Protein AF-A0A4Y8L6V1-F1 (afdb_monomer_lite)

Organism: NCBI:txid45254

Sequence (66 aa):
MKESSYKLFALKSKDNLSLLERLKNNPEIRTCYISGEYVHVTFRDNRPIEIHGTEMKEIKPDPENI

Foldseek 3Di:
DPPPPQWKKWKAAPDVVVVQVVLVPDPQWDDWDDDPRTIITGGPVSDDDDDPRIDMDTDDPDPVPD

Radius of gyration: 12.23 Å; chains: 1; bounding box: 25×36×30 Å

Structure (mmCIF, N/CA/C/O backbone):
data_AF-A0A4Y8L6V1-F1
#
_entry.id   AF-A0A4Y8L6V1-F1
#
loop_
_atom_site.group_PDB
_atom_site.id
_atom_site.type_symbol
_atom_site.label_atom_id
_atom_site.label_alt_id
_atom_site.label_comp_id
_atom_site.label_asym_id
_atom_site.label_entity_id
_atom_site.label_seq_id
_atom_site.pdbx_PDB_ins_code
_atom_site.Cartn_x
_atom_site.Cartn_y
_atom_site.Cartn_z
_atom_site.occupancy
_atom_site.B_iso_or_equiv
_atom_site.auth_seq_id
_atom_site.auth_comp_id
_atom_site.auth_asym_id
_atom_site.auth_atom_id
_atom_site.pdbx_PDB_model_num
ATOM 1 N N . MET A 1 1 ? 0.971 -23.480 -13.925 1.00 40.44 1 MET A N 1
ATOM 2 C CA . MET A 1 1 ? 0.357 -22.684 -12.839 1.00 40.44 1 MET A CA 1
ATOM 3 C C . MET A 1 1 ? 0.172 -21.277 -13.383 1.00 40.44 1 MET A C 1
ATOM 5 O O . MET A 1 1 ? 1.151 -20.721 -13.852 1.00 40.44 1 MET A O 1
ATOM 9 N N . LYS A 1 2 ? -1.056 -20.741 -13.455 1.00 43.22 2 LYS A N 1
ATOM 10 C CA . LYS A 1 2 ? -1.255 -19.341 -13.869 1.00 43.22 2 LYS A CA 1
ATOM 11 C C . LYS A 1 2 ? -0.802 -18.461 -12.711 1.00 43.22 2 LYS A C 1
ATOM 13 O O . LYS A 1 2 ? -1.556 -18.264 -11.760 1.00 43.22 2 LYS A O 1
ATOM 18 N N . GLU A 1 3 ? 0.439 -18.000 -12.773 1.00 48.47 3 GLU A N 1
ATOM 19 C CA . GLU A 1 3 ? 0.944 -16.945 -11.906 1.00 48.47 3 GLU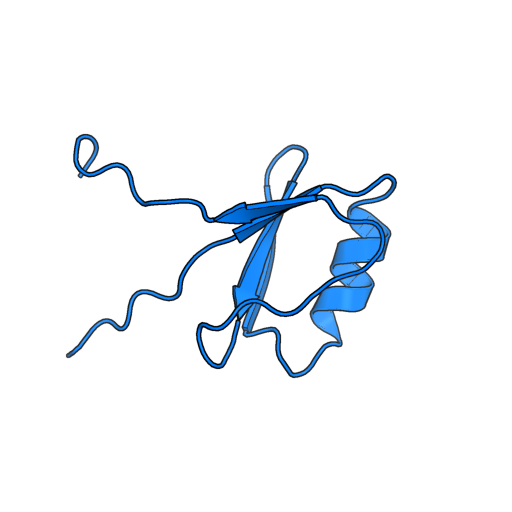 A CA 1
ATOM 20 C C . GLU A 1 3 ? 0.094 -15.707 -12.200 1.00 48.47 3 GLU A C 1
ATOM 22 O O . GLU A 1 3 ? 0.234 -15.042 -13.222 1.00 48.47 3 GLU A O 1
ATOM 27 N N . SER A 1 4 ? -0.942 -15.506 -11.393 1.00 53.19 4 SER A N 1
ATOM 28 C CA . SER A 1 4 ? -1.824 -14.358 -11.547 1.00 53.19 4 SER A CA 1
ATOM 29 C C . SER A 1 4 ? -1.060 -13.195 -10.942 1.00 53.19 4 SER A C 1
ATOM 31 O O . SER A 1 4 ? -1.097 -13.006 -9.728 1.00 53.19 4 SER A O 1
ATOM 33 N N . SER A 1 5 ? -0.273 -12.503 -11.766 1.00 75.62 5 SER A N 1
ATOM 34 C CA . SER A 1 5 ? 0.507 -11.346 -11.341 1.00 75.62 5 SER A CA 1
ATOM 35 C C . SER A 1 5 ? -0.456 -10.311 -10.764 1.00 75.62 5 SER A C 1
ATOM 37 O O . SER A 1 5 ? -1.243 -9.693 -11.484 1.00 75.62 5 SER A O 1
ATOM 39 N N . TYR 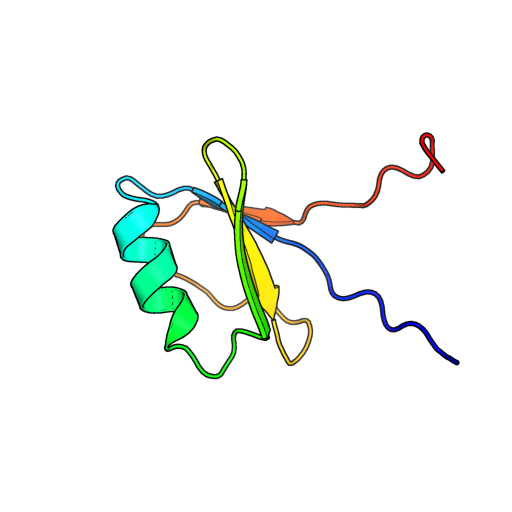A 1 6 ? -0.448 -10.176 -9.440 1.00 83.94 6 TYR A N 1
ATOM 40 C CA . TYR A 1 6 ? -1.172 -9.106 -8.775 1.00 83.94 6 TYR A CA 1
ATOM 41 C C . TYR A 1 6 ? -0.550 -7.780 -9.203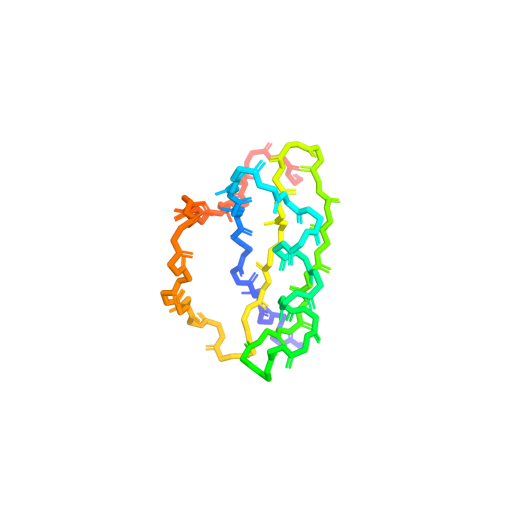 1.00 83.94 6 TYR A C 1
ATOM 43 O O . TYR A 1 6 ? 0.671 -7.623 -9.186 1.00 83.94 6 TYR A O 1
ATOM 51 N N . LYS A 1 7 ? -1.396 -6.829 -9.587 1.00 91.00 7 LYS A N 1
ATOM 52 C CA . LYS A 1 7 ? -0.998 -5.460 -9.881 1.00 91.00 7 LYS A CA 1
ATOM 53 C C . LYS A 1 7 ? -0.441 -4.840 -8.609 1.00 91.00 7 LYS A C 1
ATOM 55 O O . LYS A 1 7 ? -1.077 -4.881 -7.551 1.00 91.00 7 LYS A O 1
ATOM 60 N N . LEU A 1 8 ? 0.754 -4.282 -8.731 1.00 92.69 8 LEU A N 1
ATOM 61 C CA . LEU A 1 8 ? 1.426 -3.574 -7.660 1.00 92.69 8 LEU A CA 1
ATOM 62 C C . LEU A 1 8 ? 1.100 -2.090 -7.778 1.00 92.69 8 LEU A C 1
ATOM 64 O O . LEU A 1 8 ? 1.164 -1.522 -8.865 1.00 92.69 8 LEU A O 1
ATOM 68 N N . PHE A 1 9 ? 0.769 -1.455 -6.663 1.00 94.69 9 PHE A N 1
ATOM 69 C CA . PHE A 1 9 ? 0.500 -0.024 -6.613 1.00 94.69 9 PHE A CA 1
ATOM 70 C C . PHE A 1 9 ? 1.408 0.634 -5.581 1.00 94.69 9 PHE A C 1
ATOM 72 O O . PHE A 1 9 ? 1.614 0.085 -4.503 1.00 94.69 9 PHE A O 1
ATOM 79 N N . ALA A 1 10 ? 1.931 1.813 -5.900 1.00 95.50 10 ALA A N 1
ATOM 80 C CA . ALA A 1 10 ? 2.614 2.691 -4.963 1.00 95.50 10 ALA A CA 1
ATOM 81 C C . ALA A 1 10 ? 1.643 3.757 -4.463 1.00 95.50 10 ALA A C 1
ATOM 83 O O . ALA A 1 10 ? 1.038 4.475 -5.263 1.00 95.50 10 ALA A O 1
ATOM 84 N N . LEU A 1 11 ? 1.519 3.868 -3.144 1.00 96.00 11 LEU A N 1
ATOM 85 C CA . LEU A 1 11 ? 0.772 4.921 -2.475 1.00 96.00 11 LEU A CA 1
ATOM 86 C C . LEU A 1 11 ? 1.739 5.885 -1.798 1.00 96.00 11 LEU A C 1
ATOM 88 O O . LEU A 1 11 ? 2.696 5.454 -1.157 1.00 96.00 11 LEU A O 1
ATOM 92 N N . LYS A 1 12 ? 1.464 7.183 -1.889 1.00 95.00 12 LYS A N 1
ATOM 93 C CA . LYS A 1 12 ? 2.144 8.219 -1.107 1.00 95.00 12 LYS A CA 1
ATOM 94 C C . LYS A 1 12 ? 1.120 8.974 -0.275 1.00 95.00 12 LYS A C 1
ATOM 96 O O . LYS A 1 12 ? 0.068 9.359 -0.780 1.00 95.00 12 LYS A O 1
ATOM 101 N N . SER A 1 13 ? 1.416 9.180 1.000 1.00 94.12 13 SER A N 1
ATOM 102 C CA . SER A 1 13 ? 0.643 10.050 1.883 1.00 94.12 13 SER A CA 1
ATOM 103 C C . SER A 1 13 ? 1.571 10.998 2.633 1.00 94.12 13 SER A C 1
ATOM 105 O O . SER A 1 13 ? 2.793 10.876 2.568 1.00 94.12 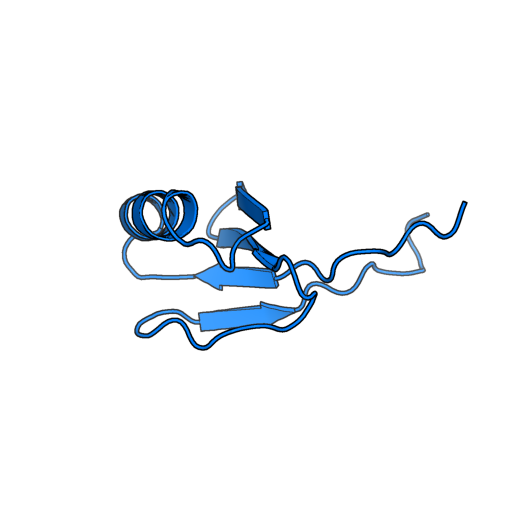13 SER A O 1
ATOM 107 N N . LYS A 1 14 ? 0.983 11.943 3.373 1.00 93.50 14 LYS A N 1
ATOM 108 C CA . LYS A 1 14 ? 1.729 12.797 4.305 1.00 93.50 14 LYS A CA 1
ATOM 109 C C . LYS A 1 14 ? 2.412 11.977 5.401 1.00 93.50 14 LYS A C 1
ATOM 111 O O . LYS A 1 14 ? 3.480 12.367 5.851 1.00 93.50 14 LYS A O 1
ATOM 116 N N . ASP A 1 15 ? 1.798 10.861 5.800 1.00 94.06 15 ASP A N 1
ATOM 117 C CA . ASP A 1 15 ? 2.346 9.937 6.790 1.00 94.06 15 ASP A CA 1
ATOM 118 C C . ASP A 1 15 ? 2.177 8.479 6.333 1.00 94.06 15 ASP A C 1
ATOM 120 O O . ASP A 1 15 ? 1.112 7.866 6.452 1.00 94.06 15 ASP A O 1
ATOM 124 N N . ASN A 1 16 ? 3.241 7.922 5.754 1.00 93.25 16 ASN A N 1
ATOM 125 C CA . ASN A 1 16 ? 3.219 6.569 5.196 1.00 93.25 16 ASN A CA 1
ATOM 126 C C . ASN A 1 16 ? 3.168 5.473 6.268 1.00 93.25 16 ASN A C 1
ATOM 128 O O . ASN A 1 16 ? 2.690 4.374 5.985 1.00 93.25 16 ASN A O 1
ATOM 132 N N . LEU A 1 17 ? 3.648 5.750 7.483 1.00 93.12 17 LEU A N 1
ATOM 133 C CA . LEU A 1 17 ? 3.633 4.775 8.571 1.00 93.12 17 LEU A CA 1
ATOM 134 C C . LEU A 1 17 ? 2.198 4.534 9.053 1.00 93.12 17 LEU A C 1
ATOM 136 O O . LEU A 1 17 ? 1.738 3.393 9.061 1.00 93.12 17 LEU A O 1
ATOM 140 N N . SER A 1 18 ? 1.458 5.608 9.333 1.00 93.69 18 SER A N 1
ATOM 141 C CA . SER A 1 18 ? 0.036 5.540 9.686 1.00 93.69 18 SER A CA 1
ATOM 142 C C . SER A 1 18 ? -0.794 4.950 8.547 1.00 93.69 18 SER A C 1
ATOM 144 O O . SER A 1 18 ? -1.724 4.177 8.786 1.00 93.69 18 SER A O 1
ATOM 146 N N . LEU A 1 19 ? -0.461 5.276 7.290 1.00 94.31 19 LEU A N 1
ATOM 147 C CA . LEU A 1 19 ? -1.089 4.640 6.132 1.00 94.31 19 LEU A CA 1
ATOM 148 C C . LEU A 1 19 ? -0.868 3.121 6.152 1.00 94.31 19 LEU A C 1
ATOM 150 O O . LEU A 1 19 ? -1.833 2.373 6.030 1.00 94.31 19 LEU A O 1
ATOM 154 N N . LEU A 1 20 ? 0.368 2.655 6.346 1.00 95.31 20 LEU A N 1
ATOM 155 C CA . LEU A 1 20 ? 0.682 1.227 6.397 1.00 95.31 20 LEU A CA 1
ATOM 156 C C . LEU A 1 20 ? -0.114 0.503 7.491 1.00 95.31 20 LEU A C 1
ATOM 158 O O . LEU A 1 20 ? -0.661 -0.568 7.230 1.00 95.31 20 LEU A O 1
ATOM 162 N N . GLU A 1 21 ? -0.200 1.066 8.697 1.00 94.38 21 GLU A N 1
ATOM 163 C CA . GLU A 1 21 ? -0.968 0.458 9.793 1.00 94.38 21 GLU A CA 1
ATOM 164 C C . GLU A 1 21 ? -2.460 0.338 9.464 1.00 94.38 21 GLU A C 1
ATOM 166 O O . GLU A 1 21 ? -3.080 -0.693 9.740 1.00 94.38 21 GLU A O 1
ATOM 171 N N . ARG A 1 22 ? -3.034 1.346 8.793 1.00 93.69 22 ARG A N 1
ATOM 172 C CA . ARG A 1 22 ? -4.418 1.288 8.300 1.00 93.69 22 ARG A CA 1
ATOM 173 C C . ARG A 1 22 ? -4.598 0.210 7.231 1.00 93.69 22 ARG A C 1
ATOM 175 O O . ARG A 1 22 ? -5.575 -0.533 7.280 1.00 93.69 22 ARG A O 1
ATOM 182 N N . LEU A 1 23 ? -3.662 0.103 6.286 1.00 94.56 23 LEU A N 1
ATOM 183 C CA . LEU A 1 23 ? -3.725 -0.877 5.195 1.00 94.56 23 LEU A CA 1
ATOM 184 C C . LEU A 1 23 ? -3.589 -2.318 5.689 1.00 94.56 23 LEU A C 1
ATOM 186 O O . LEU A 1 23 ? -4.292 -3.189 5.186 1.00 94.56 23 LEU A O 1
ATOM 190 N N . LYS A 1 24 ? -2.746 -2.571 6.699 1.00 93.88 24 LYS A N 1
ATOM 191 C CA . LYS A 1 24 ? -2.562 -3.910 7.289 1.00 93.88 24 LYS A CA 1
ATOM 192 C C . LYS A 1 24 ? -3.860 -4.512 7.832 1.00 93.88 24 LYS A C 1
ATOM 194 O O . LYS A 1 24 ? -4.014 -5.728 7.817 1.00 93.88 24 LYS A O 1
ATOM 199 N N . ASN A 1 25 ? -4.773 -3.666 8.303 1.00 92.06 25 ASN A N 1
ATOM 200 C CA . ASN A 1 25 ? -6.057 -4.081 8.866 1.00 92.06 25 ASN A CA 1
ATOM 201 C C . ASN A 1 25 ? -7.201 -4.076 7.837 1.00 92.06 25 ASN A C 1
ATOM 203 O O . ASN A 1 25 ? -8.328 -4.429 8.179 1.00 92.06 25 ASN A O 1
ATOM 207 N N . ASN A 1 26 ? -6.946 -3.674 6.587 1.00 92.62 26 ASN A N 1
ATOM 208 C CA . ASN A 1 26 ? -7.975 -3.600 5.558 1.00 92.62 26 ASN A CA 1
ATOM 209 C C . ASN A 1 26 ? -8.125 -4.965 4.840 1.00 92.62 26 ASN A C 1
ATOM 211 O O . ASN A 1 26 ? -7.153 -5.460 4.263 1.00 92.62 26 ASN A O 1
ATOM 215 N N . PRO A 1 27 ? -9.329 -5.577 4.836 1.00 93.44 27 PRO A N 1
ATOM 216 C CA . PRO A 1 27 ? -9.553 -6.896 4.244 1.00 93.44 27 PRO A CA 1
ATOM 217 C C . PRO A 1 27 ? -9.396 -6.932 2.718 1.00 93.44 27 PRO A C 1
ATOM 219 O O . PRO A 1 27 ? -9.161 -8.006 2.174 1.00 93.44 27 PRO A O 1
ATOM 222 N N . GLU A 1 28 ? -9.490 -5.797 2.023 1.00 93.50 28 GLU A N 1
ATOM 223 C CA . GLU A 1 28 ? -9.313 -5.704 0.566 1.00 93.50 28 GLU A CA 1
ATOM 224 C C . GLU A 1 28 ? -7.829 -5.728 0.163 1.00 93.50 28 GLU A C 1
ATOM 226 O O . GLU A 1 28 ? -7.479 -6.014 -0.988 1.00 93.50 28 GLU A O 1
ATOM 231 N N . ILE A 1 29 ? -6.932 -5.486 1.124 1.00 94.19 29 ILE A N 1
ATOM 232 C CA . ILE A 1 29 ? -5.487 -5.531 0.926 1.00 94.19 29 ILE A CA 1
ATOM 233 C C . ILE A 1 29 ? -4.981 -6.969 1.067 1.00 94.19 29 ILE A C 1
ATOM 235 O O . ILE A 1 29 ? -5.327 -7.714 1.991 1.00 94.19 29 ILE A O 1
ATOM 239 N N . ARG A 1 30 ? -4.148 -7.379 0.109 1.00 93.81 30 ARG A N 1
ATOM 240 C CA . ARG A 1 30 ? -3.445 -8.666 0.121 1.00 93.81 30 ARG A CA 1
ATOM 241 C C . ARG A 1 30 ? -2.070 -8.518 0.759 1.00 93.81 30 ARG A C 1
ATOM 243 O O . ARG A 1 30 ? -1.734 -9.275 1.663 1.00 93.81 30 ARG A O 1
ATOM 250 N N . THR A 1 31 ? -1.280 -7.559 0.284 1.00 93.62 31 THR A N 1
ATOM 251 C CA . THR A 1 31 ? 0.037 -7.233 0.844 1.00 93.62 31 THR A CA 1
ATOM 252 C C . THR A 1 31 ? 0.224 -5.727 0.890 1.00 93.62 31 THR A C 1
ATOM 254 O O . THR A 1 31 ? -0.248 -5.021 0.002 1.00 93.62 31 THR A O 1
ATOM 257 N N . CYS A 1 32 ? 0.932 -5.237 1.906 1.00 95.50 32 CYS A N 1
ATOM 258 C CA . CYS A 1 32 ? 1.367 -3.848 1.987 1.00 95.50 32 CYS A CA 1
ATOM 259 C C . CYS A 1 32 ? 2.712 -3.734 2.714 1.00 95.50 32 CYS A C 1
ATOM 261 O O . CYS A 1 32 ? 2.909 -4.379 3.748 1.00 95.50 32 CYS A O 1
ATOM 263 N N . TYR A 1 33 ? 3.630 -2.917 2.199 1.00 95.44 33 TYR A N 1
ATOM 264 C CA . TYR A 1 33 ? 4.948 -2.691 2.800 1.00 95.44 33 TYR A CA 1
ATOM 265 C C . TYR A 1 33 ? 5.538 -1.337 2.386 1.00 95.44 33 TYR A C 1
ATOM 267 O O . TYR A 1 33 ? 5.168 -0.777 1.357 1.00 95.44 33 TYR A O 1
ATOM 275 N N . ILE A 1 34 ? 6.456 -0.802 3.193 1.00 95.44 34 ILE A N 1
ATOM 276 C CA . ILE A 1 34 ? 7.186 0.428 2.857 1.00 95.44 34 ILE A CA 1
ATOM 277 C C . ILE A 1 34 ? 8.279 0.113 1.839 1.00 95.44 34 ILE A C 1
ATOM 279 O O . ILE A 1 34 ? 9.041 -0.836 2.016 1.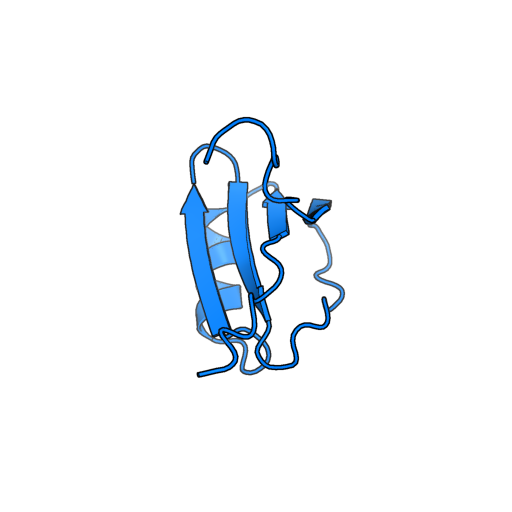00 95.44 34 ILE A O 1
ATOM 283 N N . SER A 1 35 ? 8.374 0.941 0.804 1.00 93.38 35 SER A N 1
ATOM 284 C CA . SER A 1 35 ? 9.420 0.907 -0.213 1.00 93.38 35 SER A CA 1
ATOM 285 C C . SER A 1 35 ? 9.852 2.340 -0.530 1.00 93.38 35 SER A C 1
ATOM 287 O O . SER A 1 35 ? 9.180 3.061 -1.271 1.00 93.38 35 SER A O 1
ATOM 289 N N . GLY A 1 36 ? 10.963 2.777 0.069 1.00 91.31 36 GLY A N 1
ATOM 290 C CA . GLY A 1 36 ? 11.425 4.165 -0.023 1.00 91.31 36 GLY A CA 1
ATOM 291 C C . GLY A 1 36 ? 10.385 5.149 0.524 1.00 91.31 36 GLY A C 1
ATOM 292 O O . GLY A 1 36 ? 9.903 4.997 1.644 1.00 91.31 36 GLY A O 1
ATOM 293 N N . GLU A 1 37 ? 10.017 6.147 -0.280 1.00 92.62 37 GLU A N 1
ATOM 294 C CA . GLU A 1 37 ? 8.993 7.150 0.056 1.00 92.62 37 GLU A CA 1
ATOM 295 C C . GLU A 1 37 ? 7.546 6.703 -0.227 1.00 92.62 37 GLU A C 1
ATOM 297 O O . GLU A 1 37 ? 6.625 7.522 -0.155 1.00 92.62 37 GLU A O 1
ATOM 302 N N . TYR A 1 38 ? 7.322 5.434 -0.569 1.00 95.81 38 TYR A N 1
ATOM 303 C CA . TYR A 1 38 ? 6.008 4.915 -0.942 1.00 95.81 38 TYR A CA 1
ATOM 304 C C . TYR A 1 38 ? 5.604 3.720 -0.080 1.00 95.81 38 TYR A C 1
ATOM 306 O O . TYR A 1 38 ? 6.437 2.981 0.448 1.00 95.81 38 TYR A O 1
ATOM 314 N N . VAL A 1 39 ? 4.297 3.499 0.021 1.00 96.44 39 VAL A N 1
ATOM 315 C CA . VAL A 1 39 ? 3.706 2.257 0.512 1.00 96.44 39 VAL A CA 1
ATOM 316 C C . VAL A 1 39 ? 3.282 1.437 -0.693 1.00 96.44 39 VAL A C 1
ATOM 318 O O . VAL A 1 39 ? 2.374 1.818 -1.428 1.00 96.44 39 VAL A O 1
ATOM 321 N N . HIS A 1 40 ? 3.953 0.319 -0.922 1.00 95.88 40 HIS A N 1
ATOM 322 C CA . HIS A 1 40 ? 3.573 -0.613 -1.969 1.00 95.88 40 HIS A CA 1
ATOM 323 C C . HIS A 1 40 ? 2.426 -1.486 -1.485 1.00 95.88 40 HIS A C 1
ATOM 325 O O . HIS A 1 40 ? 2.451 -1.961 -0.349 1.00 95.88 40 HIS A O 1
ATOM 331 N N . VAL A 1 41 ? 1.435 -1.710 -2.343 1.00 95.38 41 VAL A N 1
ATOM 332 C CA . VAL A 1 41 ? 0.240 -2.482 -2.017 1.00 95.38 41 VAL A CA 1
ATOM 333 C C . VAL A 1 41 ? -0.185 -3.377 -3.175 1.00 95.38 41 VAL A C 1
ATOM 335 O O . VAL A 1 41 ? -0.058 -3.013 -4.346 1.00 95.38 41 VAL A O 1
ATOM 338 N N . THR A 1 42 ? -0.726 -4.545 -2.838 1.00 94.75 42 THR A N 1
ATOM 339 C CA . THR A 1 42 ? -1.497 -5.382 -3.763 1.00 94.75 42 THR A CA 1
ATOM 340 C C . THR A 1 42 ? -2.882 -5.648 -3.183 1.00 94.75 42 THR A C 1
ATOM 342 O O . THR A 1 42 ? -3.043 -5.801 -1.968 1.00 94.75 42 THR A O 1
ATOM 345 N N . PHE A 1 43 ? -3.891 -5.711 -4.048 1.00 93.75 43 PHE A N 1
ATOM 346 C CA . PHE A 1 43 ? -5.292 -5.908 -3.662 1.00 93.75 43 PHE A CA 1
ATOM 347 C C . PHE A 1 43 ? -5.717 -7.365 -3.857 1.00 93.75 43 PHE A C 1
ATOM 349 O O . PHE A 1 43 ? -5.277 -8.017 -4.808 1.00 93.75 43 PHE A O 1
ATOM 356 N N . ARG A 1 44 ? -6.585 -7.887 -2.981 1.00 91.19 44 ARG A N 1
ATOM 357 C CA . ARG A 1 44 ? -7.020 -9.298 -3.022 1.00 91.19 44 ARG A CA 1
ATOM 358 C C . ARG A 1 44 ? -7.747 -9.658 -4.312 1.00 91.19 44 ARG A C 1
ATOM 360 O O . ARG A 1 44 ? -7.423 -10.681 -4.910 1.00 91.19 44 ARG A O 1
ATOM 367 N N . ASP A 1 45 ? -8.638 -8.786 -4.770 1.00 90.94 45 ASP A N 1
ATOM 368 C CA . ASP A 1 45 ? -9.391 -8.942 -6.021 1.00 90.94 45 ASP A CA 1
ATOM 369 C C . ASP A 1 45 ? -8.663 -8.362 -7.240 1.00 90.94 45 ASP A C 1
ATOM 371 O O . ASP A 1 45 ? -9.233 -8.254 -8.326 1.00 90.94 45 ASP A O 1
ATOM 375 N N . ASN A 1 46 ? -7.394 -7.968 -7.076 1.00 88.69 46 ASN A N 1
ATOM 376 C CA . ASN A 1 46 ? -6.590 -7.316 -8.110 1.00 88.69 46 ASN A CA 1
ATOM 377 C C . ASN A 1 46 ? -7.226 -6.026 -8.676 1.00 88.69 46 ASN A C 1
ATOM 379 O O . ASN A 1 46 ? -6.934 -5.611 -9.800 1.00 88.69 46 ASN A O 1
ATOM 383 N N . ARG A 1 47 ? -8.117 -5.401 -7.898 1.00 88.00 47 ARG A N 1
ATOM 384 C CA . ARG A 1 47 ? -8.799 -4.145 -8.213 1.00 88.00 47 ARG A CA 1
ATOM 385 C C . ARG A 1 47 ? -8.388 -3.093 -7.186 1.00 88.00 47 ARG A C 1
ATOM 387 O O . ARG A 1 47 ? -8.508 -3.374 -5.995 1.00 88.00 47 ARG A O 1
ATOM 394 N N . PRO A 1 48 ? -7.893 -1.921 -7.613 1.00 90.12 48 PRO A N 1
ATOM 395 C CA . PRO A 1 48 ? -7.585 -0.849 -6.683 1.00 90.12 48 PRO 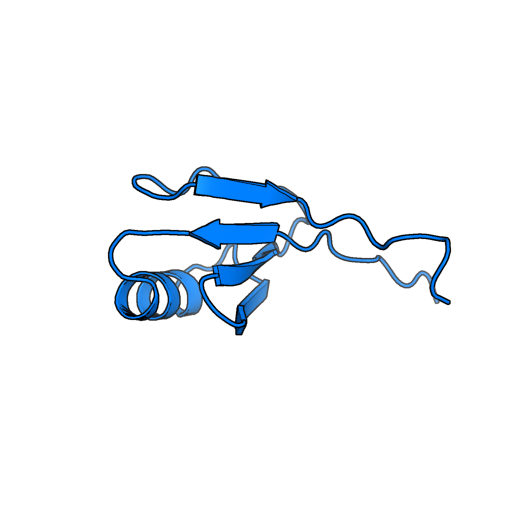A CA 1
ATOM 396 C C . PRO A 1 48 ? -8.867 -0.283 -6.077 1.00 90.12 48 PRO A C 1
ATOM 398 O O . PRO A 1 48 ? -9.876 -0.136 -6.769 1.00 90.12 48 PRO A O 1
ATOM 401 N N . ILE A 1 49 ? -8.797 0.053 -4.793 1.00 90.25 49 ILE A N 1
ATOM 402 C CA . ILE A 1 49 ? -9.832 0.806 -4.081 1.00 90.25 49 ILE A CA 1
ATOM 403 C C . ILE A 1 49 ? -9.369 2.241 -3.862 1.00 90.25 49 ILE A C 1
ATOM 405 O O . ILE A 1 49 ? -8.168 2.517 -3.808 1.00 90.25 49 ILE A O 1
ATOM 409 N N . GLU A 1 50 ? -10.314 3.163 -3.714 1.00 90.06 50 GLU A N 1
ATOM 410 C CA . GLU A 1 50 ? -9.983 4.539 -3.366 1.00 90.06 50 GLU A CA 1
ATOM 411 C C . GLU A 1 50 ? -9.506 4.618 -1.911 1.00 90.06 50 GLU A C 1
ATOM 413 O O . GLU A 1 50 ? -10.170 4.145 -0.989 1.00 90.06 50 GLU A O 1
ATOM 418 N N . ILE A 1 51 ? -8.340 5.232 -1.699 1.00 89.81 51 ILE A N 1
ATOM 419 C CA . ILE A 1 51 ? -7.786 5.466 -0.364 1.00 89.81 51 ILE A CA 1
ATOM 420 C C . ILE A 1 51 ? -7.591 6.969 -0.193 1.00 89.81 51 ILE A C 1
ATOM 422 O O . ILE A 1 51 ? -6.616 7.551 -0.669 1.00 89.81 51 ILE A O 1
ATOM 426 N N . HIS A 1 52 ? -8.552 7.610 0.475 1.00 88.88 52 HIS A N 1
ATOM 427 C CA . HIS A 1 52 ? -8.562 9.061 0.654 1.00 88.88 52 HIS A CA 1
ATOM 428 C C . HIS A 1 52 ? -7.279 9.584 1.315 1.00 88.88 52 HIS A C 1
ATOM 430 O O . HIS A 1 52 ? -6.766 9.003 2.276 1.00 88.88 52 HIS A O 1
ATOM 436 N N . GLY A 1 53 ? -6.797 10.730 0.823 1.00 90.06 53 GLY A N 1
ATOM 437 C CA . GLY A 1 53 ? -5.580 11.373 1.327 1.00 90.06 53 GLY A CA 1
ATOM 438 C C . GLY A 1 53 ? -4.286 10.691 0.876 1.00 90.06 53 GLY A C 1
ATOM 439 O O . GLY A 1 53 ? -3.248 10.866 1.523 1.00 90.06 53 GLY A O 1
ATOM 440 N N . THR A 1 54 ? -4.345 9.903 -0.201 1.00 93.56 54 THR A N 1
ATOM 441 C CA . THR A 1 54 ? -3.176 9.262 -0.805 1.00 93.56 54 THR A CA 1
ATOM 442 C C . THR A 1 54 ? -3.121 9.517 -2.305 1.00 93.56 54 THR A C 1
ATOM 444 O O . THR A 1 54 ? -4.150 9.595 -2.974 1.00 93.56 54 THR A O 1
ATOM 447 N N . GLU A 1 55 ? -1.910 9.645 -2.833 1.00 94.25 55 GLU A N 1
ATOM 448 C CA . GLU A 1 55 ? -1.646 9.554 -4.265 1.00 94.25 55 GLU A CA 1
ATOM 449 C C . GLU A 1 55 ? -1.359 8.092 -4.600 1.00 94.25 55 GLU A C 1
ATOM 451 O O . GLU A 1 55 ? -0.467 7.502 -3.992 1.00 94.25 55 GLU A O 1
ATOM 456 N N . MET A 1 56 ? -2.084 7.508 -5.556 1.00 94.94 56 MET A N 1
ATOM 457 C CA . MET A 1 56 ? -1.909 6.110 -5.965 1.00 94.94 56 MET A CA 1
ATOM 458 C C . MET A 1 56 ? -1.430 6.017 -7.416 1.00 94.94 56 MET A C 1
ATOM 460 O O . MET A 1 56 ? -1.985 6.666 -8.302 1.00 94.94 56 MET A O 1
ATOM 464 N N . LYS A 1 57 ? -0.419 5.178 -7.668 1.00 93.88 57 LYS A N 1
ATOM 465 C CA . LYS A 1 57 ? 0.110 4.885 -9.011 1.00 93.88 57 LYS A CA 1
ATOM 466 C C . LYS A 1 57 ? 0.298 3.381 -9.194 1.00 93.88 57 LYS A C 1
ATOM 468 O O . LYS A 1 57 ? 0.870 2.728 -8.328 1.00 93.88 57 LYS A O 1
ATOM 473 N N . GLU A 1 58 ? -0.164 2.830 -10.315 1.00 92.94 58 GLU A N 1
ATOM 474 C CA . GLU A 1 58 ? 0.121 1.435 -10.687 1.00 92.94 58 GLU A CA 1
ATOM 475 C C . GLU A 1 58 ? 1.586 1.315 -11.130 1.00 92.94 58 GLU A C 1
ATOM 477 O O . GLU A 1 58 ? 2.033 2.051 -12.012 1.00 92.94 58 GLU A O 1
ATOM 482 N N . ILE A 1 59 ? 2.328 0.390 -10.523 1.00 90.38 59 ILE A N 1
ATOM 483 C CA . ILE A 1 59 ? 3.678 0.018 -10.941 1.00 90.38 59 ILE A CA 1
ATOM 484 C C . ILE A 1 59 ? 3.534 -1.061 -12.007 1.00 90.38 59 ILE A C 1
ATOM 486 O O . ILE A 1 59 ? 3.108 -2.183 -11.724 1.00 90.38 59 ILE A O 1
ATOM 490 N N . LYS A 1 60 ? 3.899 -0.719 -13.241 1.00 84.50 60 LYS A N 1
ATOM 491 C CA . LYS A 1 60 ? 4.004 -1.698 -14.320 1.00 84.50 60 LYS A CA 1
ATOM 492 C C . LYS A 1 60 ? 5.382 -2.358 -14.246 1.00 84.50 60 LYS A C 1
ATOM 494 O O . LYS A 1 60 ? 6.362 -1.634 -14.082 1.00 84.50 60 LYS A O 1
ATOM 499 N N . PRO A 1 61 ? 5.475 -3.694 -14.343 1.00 70.56 61 PRO A N 1
ATOM 500 C CA . PRO A 1 61 ? 6.763 -4.339 -14.532 1.00 70.56 61 PRO A CA 1
ATOM 501 C C . PRO A 1 61 ? 7.349 -3.830 -15.848 1.00 70.56 61 PRO A C 1
ATOM 503 O O . PRO A 1 61 ? 6.666 -3.842 -16.874 1.00 70.56 61 PRO A O 1
ATOM 506 N N . ASP A 1 62 ? 8.577 -3.331 -15.791 1.00 65.25 62 ASP A N 1
ATOM 507 C CA . ASP A 1 62 ? 9.277 -2.880 -16.981 1.00 65.25 62 ASP A CA 1
ATOM 508 C C . ASP A 1 62 ? 9.757 -4.121 -17.753 1.00 65.25 62 ASP A C 1
ATOM 510 O O . ASP A 1 62 ? 10.498 -4.933 -17.186 1.00 65.25 62 ASP A O 1
ATOM 514 N N . PRO A 1 63 ? 9.286 -4.352 -18.992 1.00 61.19 63 PRO A N 1
ATOM 515 C CA . PRO A 1 63 ? 9.621 -5.560 -19.738 1.00 61.19 63 PRO A CA 1
ATOM 516 C C . PRO A 1 63 ? 11.096 -5.618 -20.163 1.00 61.19 63 PRO A C 1
ATOM 518 O O . PRO A 1 63 ? 11.537 -6.680 -20.591 1.00 61.19 63 PRO A O 1
ATOM 521 N N . GLU A 1 64 ? 11.862 -4.527 -20.048 1.00 57.16 64 GLU A N 1
ATOM 522 C CA . GLU A 1 64 ? 13.270 -4.479 -20.469 1.00 57.16 64 GLU A CA 1
ATOM 523 C C . GLU A 1 64 ? 14.265 -4.982 -19.408 1.00 57.16 64 GLU A C 1
ATOM 525 O O . GLU A 1 64 ? 15.463 -5.027 -19.677 1.00 57.16 64 GLU A O 1
ATOM 530 N N . ASN A 1 65 ? 13.805 -5.392 -18.219 1.00 48.97 65 ASN A N 1
ATOM 531 C CA . ASN A 1 65 ? 14.694 -5.715 -17.095 1.00 48.97 65 ASN A CA 1
ATOM 532 C C . ASN A 1 65 ? 14.470 -7.114 -16.477 1.00 48.97 65 ASN A C 1
ATOM 534 O O . ASN A 1 65 ? 14.720 -7.296 -15.280 1.00 48.97 65 ASN A O 1
ATOM 538 N N . ILE A 1 66 ? 13.992 -8.078 -17.282 1.00 48.22 66 ILE A N 1
ATOM 539 C CA . ILE A 1 66 ? 13.903 -9.520 -16.955 1.00 48.22 66 ILE A CA 1
ATOM 540 C C . ILE A 1 66 ? 15.061 -10.285 -17.596 1.00 48.22 66 ILE A C 1
ATOM 542 O O . ILE A 1 66 ? 15.289 -10.093 -18.810 1.00 48.22 66 ILE A O 1
#

Secondary structure (DSSP, 8-state):
-----PPEEEEE-S-HHHHHHHHHT-TTEEEEEEETTEEEEEETTS-----TT-EEEEEPPPGGG-

pLDDT: mean 86.67, std 14.75, range [40.44, 96.44]